Protein AF-A0A7C2F324-F1 (afdb_monomer)

Foldseek 3Di:
DPPPPVVVCVPDPDPVSVQVVQCPDVVRKDFPDWADPDPFKIWTWIDNDPPDIDIDIGD

Mean predicted aligned error: 4.38 Å

Structure (mmCIF, N/CA/C/O backbone):
data_AF-A0A7C2F324-F1
#
_entry.id   AF-A0A7C2F324-F1
#
loop_
_atom_site.group_PDB
_atom_site.id
_atom_site.type_symbol
_atom_site.label_atom_id
_atom_site.label_alt_id
_atom_site.label_comp_id
_atom_site.label_asym_id
_atom_site.label_entity_id
_atom_site.label_seq_id
_atom_site.pdbx_PDB_ins_co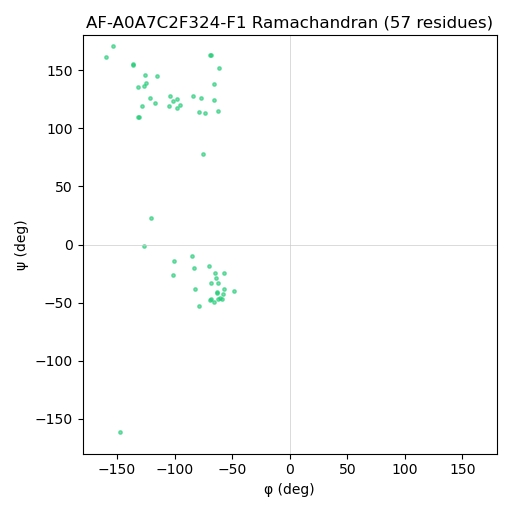de
_atom_site.Cartn_x
_atom_site.Cartn_y
_atom_site.Cartn_z
_atom_site.occupancy
_atom_site.B_iso_or_equiv
_atom_site.auth_seq_id
_atom_site.auth_comp_id
_atom_site.auth_asym_id
_atom_site.auth_atom_id
_atom_site.pdbx_PDB_model_num
ATOM 1 N N . MET A 1 1 ? -20.660 9.491 0.481 1.00 44.56 1 MET A N 1
ATOM 2 C CA . MET A 1 1 ? -20.382 9.044 -0.897 1.00 44.56 1 MET A CA 1
ATOM 3 C C . MET A 1 1 ? -19.486 7.826 -0.787 1.00 44.56 1 MET A C 1
ATOM 5 O O . MET A 1 1 ? -18.546 7.923 -0.005 1.00 44.56 1 MET A O 1
ATOM 9 N N . PRO A 1 2 ? -19.771 6.692 -1.444 1.00 53.59 2 PRO A N 1
ATOM 10 C CA . PRO A 1 2 ? -18.768 5.642 -1.558 1.00 53.59 2 PRO A CA 1
ATOM 11 C C . PRO A 1 2 ? -17.597 6.238 -2.344 1.00 53.59 2 PRO A C 1
ATOM 13 O O . PRO A 1 2 ? -17.774 6.708 -3.463 1.00 53.59 2 PRO A O 1
ATOM 16 N N . THR A 1 3 ? -16.450 6.354 -1.689 1.00 66.12 3 THR A N 1
ATOM 17 C CA . THR A 1 3 ? -15.211 6.827 -2.301 1.00 66.12 3 THR A CA 1
ATOM 18 C C . THR A 1 3 ? -14.790 5.795 -3.339 1.00 66.12 3 THR A C 1
ATOM 20 O O . THR A 1 3 ? -14.686 4.616 -2.995 1.00 66.12 3 THR A O 1
ATOM 23 N N . ASP A 1 4 ? -14.599 6.211 -4.590 1.00 83.00 4 ASP A N 1
ATOM 24 C CA . ASP A 1 4 ? -14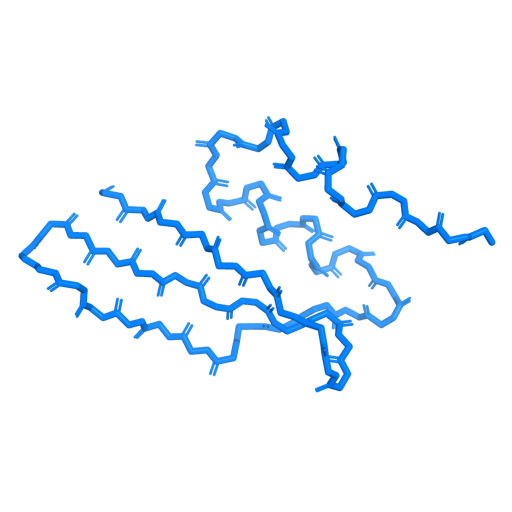.103 5.329 -5.647 1.00 83.00 4 ASP A CA 1
ATOM 25 C C . ASP A 1 4 ? -12.601 5.115 -5.454 1.00 83.00 4 ASP A C 1
ATOM 27 O O . ASP A 1 4 ? -11.758 5.761 -6.069 1.00 83.00 4 ASP A O 1
ATOM 31 N N . ILE A 1 5 ? -12.280 4.241 -4.498 1.00 84.06 5 ILE A N 1
ATOM 32 C CA . ILE A 1 5 ? -10.907 3.949 -4.091 1.00 84.06 5 ILE A CA 1
ATOM 33 C C . ILE A 1 5 ? -10.089 3.471 -5.290 1.00 84.06 5 ILE A C 1
ATOM 35 O O . ILE A 1 5 ? -8.930 3.848 -5.399 1.00 84.06 5 ILE A O 1
ATOM 39 N N . LEU A 1 6 ? -10.683 2.679 -6.187 1.00 81.94 6 LEU A N 1
ATOM 40 C CA . LEU A 1 6 ? -9.967 2.110 -7.324 1.00 81.94 6 LEU A CA 1
ATOM 41 C C . LEU A 1 6 ? -9.506 3.209 -8.289 1.00 81.94 6 LEU A C 1
ATOM 43 O O . LEU A 1 6 ? -8.324 3.284 -8.604 1.00 81.94 6 LEU A O 1
ATOM 47 N N . GLY A 1 7 ? -10.415 4.110 -8.676 1.00 84.75 7 GLY A N 1
ATOM 48 C CA . GLY A 1 7 ? -10.088 5.210 -9.585 1.00 84.75 7 GLY A CA 1
ATOM 49 C C . GLY A 1 7 ? -9.076 6.206 -9.010 1.00 84.75 7 GLY A C 1
ATOM 50 O O . GLY A 1 7 ? -8.307 6.805 -9.758 1.00 84.75 7 GLY A O 1
ATOM 51 N N . GLU A 1 8 ? -9.038 6.379 -7.686 1.00 85.12 8 GLU A N 1
ATOM 52 C CA . GLU A 1 8 ? -8.026 7.220 -7.036 1.00 85.12 8 GLU A CA 1
ATOM 53 C C . GLU A 1 8 ? -6.632 6.583 -7.114 1.00 85.12 8 GLU A C 1
ATOM 55 O O . GLU A 1 8 ? -5.671 7.250 -7.507 1.00 85.12 8 GLU A O 1
ATOM 60 N N . VAL A 1 9 ? -6.525 5.292 -6.780 1.00 86.38 9 VAL A N 1
ATOM 61 C CA . VAL A 1 9 ? -5.225 4.612 -6.664 1.00 86.38 9 VAL A CA 1
ATOM 62 C C . VAL A 1 9 ? -4.660 4.115 -7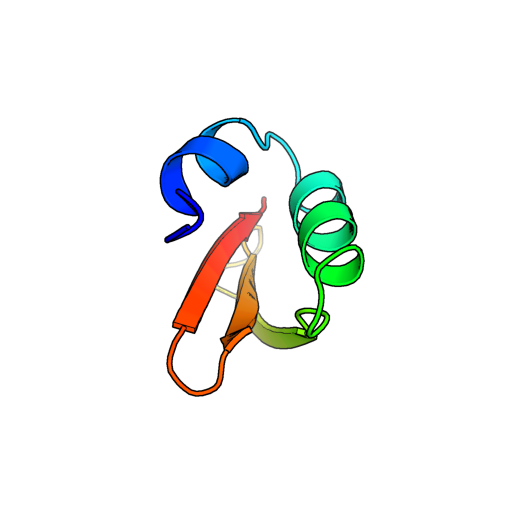.994 1.00 86.38 9 VAL A C 1
ATOM 64 O O . VAL A 1 9 ? -3.452 3.936 -8.090 1.00 86.38 9 VAL A O 1
ATOM 67 N N . GLU A 1 10 ? -5.486 3.950 -9.035 1.00 86.25 10 GLU A N 1
ATOM 68 C CA . GLU A 1 10 ? -5.036 3.590 -10.395 1.00 86.25 10 GLU A CA 1
ATOM 69 C C . GLU A 1 10 ? -4.020 4.584 -10.977 1.00 86.25 10 GLU A C 1
ATOM 71 O O . GLU A 1 10 ? -3.242 4.236 -11.864 1.00 86.25 10 GLU A O 1
ATOM 76 N N . SER A 1 11 ? -4.032 5.828 -10.493 1.00 86.31 11 SER A N 1
ATOM 77 C CA . SER A 1 11 ? -3.128 6.884 -10.952 1.00 86.31 11 SER A CA 1
ATOM 78 C C . SER A 1 11 ? -1.763 6.890 -10.257 1.00 86.31 11 SER A C 1
ATOM 80 O O . SER A 1 11 ? -0.867 7.615 -10.694 1.00 86.31 11 SER A O 1
ATOM 82 N N . PHE A 1 12 ? -1.587 6.106 -9.189 1.00 90.19 12 PHE A N 1
ATOM 83 C CA . PHE A 1 12 ? -0.349 6.101 -8.415 1.00 90.19 12 PHE A CA 1
ATOM 84 C C . PHE A 1 12 ? 0.731 5.323 -9.153 1.00 90.19 12 PHE A C 1
ATOM 86 O O . PHE A 1 12 ? 0.552 4.171 -9.541 1.00 90.19 12 PHE A O 1
ATOM 93 N N . CYS A 1 13 ? 1.871 5.972 -9.341 1.00 86.12 13 CYS A N 1
ATOM 94 C CA . CYS A 1 13 ? 3.031 5.419 -10.023 1.00 86.12 13 CYS A CA 1
ATOM 95 C C . CYS A 1 13 ? 4.095 4.938 -9.031 1.00 86.12 13 CYS A C 1
ATOM 97 O O . CYS A 1 13 ? 5.034 4.247 -9.422 1.00 86.12 13 CYS A O 1
ATOM 99 N N . THR A 1 14 ? 3.976 5.326 -7.760 1.00 89.31 14 THR A N 1
ATOM 100 C CA . THR A 1 14 ? 4.956 5.033 -6.716 1.00 89.31 14 THR A CA 1
ATOM 101 C C . THR A 1 14 ? 4.297 4.593 -5.413 1.00 89.31 14 THR A C 1
ATOM 103 O O . THR A 1 14 ? 3.165 4.962 -5.093 1.00 89.31 14 THR A O 1
ATOM 106 N N . LEU A 1 15 ? 5.053 3.841 -4.611 1.00 87.75 15 LEU A N 1
ATOM 107 C CA . LEU A 1 15 ? 4.647 3.483 -3.255 1.00 87.75 15 LEU A CA 1
ATOM 108 C C . LEU A 1 15 ? 4.485 4.720 -2.351 1.00 87.75 15 LEU A C 1
ATOM 110 O O . LEU A 1 15 ? 3.630 4.727 -1.470 1.00 87.75 15 LEU A O 1
ATOM 114 N N . GLU A 1 16 ? 5.290 5.764 -2.562 1.00 90.44 16 GLU A N 1
ATOM 115 C CA . GLU A 1 16 ? 5.217 7.007 -1.785 1.00 90.44 16 GLU A CA 1
ATOM 116 C C . GLU A 1 16 ? 3.858 7.695 -1.960 1.00 90.44 16 GLU A C 1
ATOM 118 O O . GLU A 1 16 ? 3.201 7.989 -0.965 1.00 90.44 16 GLU A O 1
ATOM 123 N N . GLU A 1 17 ? 3.373 7.834 -3.198 1.00 91.69 17 GLU A N 1
ATOM 124 C CA . GLU A 1 17 ? 2.045 8.399 -3.487 1.00 91.69 17 GLU A CA 1
ATOM 125 C C . GLU A 1 17 ? 0.923 7.608 -2.798 1.00 91.69 17 GLU A C 1
ATOM 127 O O . GLU A 1 17 ? 0.019 8.190 -2.190 1.00 91.69 17 GLU A O 1
ATOM 132 N N . ALA A 1 18 ? 1.006 6.274 -2.828 1.00 88.44 18 ALA A N 1
ATOM 133 C CA . ALA A 1 18 ? 0.045 5.402 -2.161 1.00 88.44 18 ALA A CA 1
ATOM 134 C C . ALA A 1 18 ? 0.043 5.585 -0.635 1.00 88.44 18 ALA A C 1
ATOM 136 O O . ALA A 1 18 ? -1.022 5.634 -0.008 1.00 88.44 18 ALA A O 1
ATOM 137 N N . LEU A 1 19 ? 1.228 5.710 -0.032 1.00 89.50 19 LEU A N 1
ATOM 138 C CA . LEU A 1 19 ? 1.389 5.926 1.405 1.00 89.50 19 LEU A CA 1
ATOM 139 C C . LEU A 1 19 ? 0.891 7.307 1.832 1.00 89.50 19 LEU A C 1
ATOM 141 O O . LEU A 1 19 ? 0.141 7.408 2.805 1.00 89.50 19 LEU A O 1
ATOM 145 N N . GLU A 1 20 ? 1.262 8.361 1.105 1.00 92.25 20 GLU A N 1
ATOM 146 C CA . GLU A 1 20 ? 0.798 9.724 1.371 1.00 92.25 20 GLU A CA 1
ATOM 147 C C . GLU A 1 20 ? -0.728 9.809 1.302 1.00 92.25 20 GLU A C 1
ATOM 149 O O . GLU A 1 20 ? -1.372 10.320 2.227 1.00 92.25 20 GLU A O 1
ATOM 154 N N . TRP A 1 21 ? -1.322 9.236 0.252 1.00 91.69 21 TRP A N 1
ATOM 155 C CA . TRP A 1 21 ? -2.770 9.173 0.103 1.00 91.69 21 TRP A CA 1
ATOM 156 C C . TRP A 1 21 ? -3.428 8.396 1.249 1.00 91.69 21 TRP A C 1
ATOM 158 O O . TRP A 1 21 ? -4.398 8.876 1.841 1.00 91.69 21 TRP A O 1
ATOM 168 N N . ALA A 1 22 ? -2.893 7.230 1.626 1.00 90.38 22 ALA A N 1
ATOM 169 C CA . ALA A 1 22 ? -3.457 6.418 2.702 1.00 90.38 22 ALA A CA 1
ATOM 170 C C . ALA A 1 22 ? -3.404 7.140 4.061 1.00 90.38 22 ALA A C 1
ATOM 172 O O . ALA A 1 22 ? -4.384 7.119 4.812 1.00 90.38 22 ALA A O 1
ATOM 173 N N . LEU A 1 23 ? -2.300 7.829 4.366 1.00 90.56 23 LEU A N 1
ATOM 174 C CA . LEU A 1 23 ? -2.119 8.598 5.603 1.00 90.56 23 LEU A CA 1
ATOM 175 C C . LEU A 1 23 ? -3.023 9.839 5.671 1.00 90.56 23 LEU A C 1
ATOM 177 O O . LEU A 1 23 ? -3.484 10.218 6.756 1.00 90.56 23 LEU A O 1
ATOM 181 N N . ALA A 1 24 ? -3.308 10.460 4.524 1.00 91.44 24 ALA A N 1
ATOM 182 C CA . ALA A 1 24 ? -4.190 11.620 4.426 1.00 91.44 24 ALA A CA 1
ATOM 183 C C . ALA A 1 24 ? -5.673 11.283 4.685 1.00 91.44 24 ALA A C 1
ATOM 185 O O . ALA A 1 24 ? -6.465 12.176 5.005 1.00 91.44 24 ALA A O 1
ATOM 186 N N . ARG A 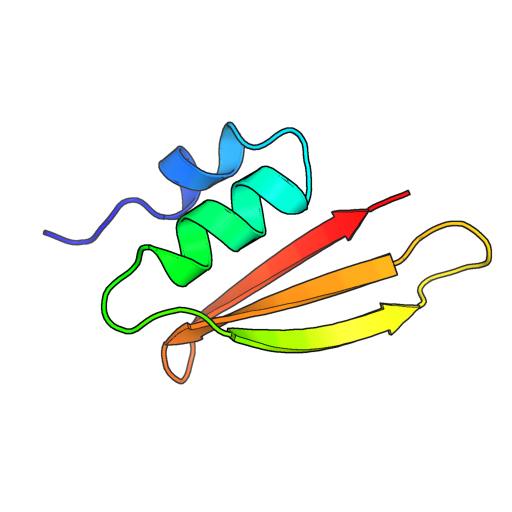1 25 ? -6.065 10.004 4.597 1.00 88.94 25 ARG A N 1
ATOM 187 C CA . ARG A 1 25 ? -7.446 9.563 4.838 1.00 88.94 25 ARG A CA 1
ATOM 188 C C . ARG A 1 25 ? -7.857 9.682 6.311 1.00 88.94 25 ARG A C 1
ATOM 190 O O . ARG A 1 25 ? -7.056 9.835 7.243 1.00 88.94 25 ARG A O 1
ATOM 197 N N . ARG A 1 26 ? -9.175 9.641 6.524 1.00 87.75 26 ARG A N 1
ATOM 198 C CA . ARG A 1 26 ? -9.818 9.577 7.843 1.00 87.75 26 ARG A CA 1
ATOM 199 C C . ARG A 1 26 ? -10.879 8.466 7.823 1.00 87.75 26 ARG A C 1
ATOM 201 O O . ARG A 1 26 ? -11.901 8.652 7.166 1.00 87.75 26 ARG A O 1
ATOM 208 N N . PRO A 1 27 ? -10.667 7.339 8.528 1.00 86.69 27 PRO A N 1
ATOM 209 C CA . PRO A 1 27 ? -9.463 6.987 9.295 1.00 86.69 27 PRO A CA 1
ATOM 210 C C . PRO A 1 27 ? -8.214 6.898 8.403 1.00 86.69 27 PRO A C 1
ATOM 212 O O . PRO A 1 27 ? -8.329 6.650 7.204 1.00 86.69 27 PRO A O 1
ATOM 215 N N . SER A 1 28 ? -7.040 7.162 8.981 1.00 89.81 28 SER A N 1
ATOM 216 C CA . SER A 1 28 ? -5.771 6.978 8.271 1.00 89.81 28 SER A CA 1
ATOM 217 C C . SER A 1 28 ? -5.567 5.496 7.989 1.00 89.81 28 SER A C 1
ATOM 219 O O . SER A 1 28 ? -5.822 4.669 8.867 1.00 89.81 28 SER A O 1
ATOM 221 N N . GLY A 1 29 ? -5.100 5.177 6.787 1.00 90.88 29 GLY A N 1
ATOM 222 C CA . GLY A 1 29 ? -4.616 3.839 6.485 1.00 90.88 29 GLY A CA 1
ATOM 223 C C . GLY A 1 29 ? -3.324 3.527 7.240 1.00 90.88 29 GLY A C 1
ATOM 224 O O . GLY A 1 29 ? -2.639 4.426 7.734 1.00 90.88 29 GLY A O 1
ATOM 225 N N . GLU A 1 30 ? -2.990 2.247 7.318 1.00 92.94 30 GLU A N 1
ATOM 226 C CA . GLU A 1 30 ? -1.745 1.755 7.911 1.00 92.94 30 GLU A CA 1
ATOM 227 C C . GLU A 1 30 ? -1.119 0.669 7.033 1.00 92.94 30 GLU A C 1
ATOM 229 O O . GLU A 1 30 ? -1.827 -0.023 6.298 1.00 92.94 30 GLU A O 1
ATOM 234 N N . ILE A 1 31 ? 0.200 0.496 7.133 1.00 93.50 31 ILE A N 1
ATOM 235 C CA . ILE A 1 31 ? 0.880 -0.668 6.561 1.00 93.50 31 ILE A CA 1
ATOM 236 C C . ILE A 1 31 ? 0.550 -1.865 7.449 1.00 93.50 31 ILE A C 1
ATOM 238 O O . ILE A 1 31 ? 0.943 -1.902 8.615 1.00 93.50 31 ILE A O 1
ATOM 242 N N . ALA A 1 32 ? -0.193 -2.818 6.900 1.00 95.06 32 ALA A N 1
ATOM 243 C CA . ALA A 1 32 ? -0.547 -4.048 7.591 1.00 95.06 32 ALA A CA 1
ATOM 244 C C . ALA A 1 32 ? 0.577 -5.083 7.503 1.00 95.06 32 ALA A C 1
ATOM 246 O O . ALA A 1 32 ? 0.826 -5.788 8.478 1.00 95.06 32 ALA A O 1
ATOM 247 N N . ASP A 1 33 ? 1.242 -5.165 6.347 1.00 95.44 33 ASP A N 1
ATOM 248 C CA . ASP A 1 33 ? 2.346 -6.094 6.114 1.00 95.44 33 ASP A CA 1
ATOM 249 C C . ASP A 1 33 ? 3.227 -5.648 4.935 1.00 95.44 33 ASP A C 1
ATOM 251 O O . ASP A 1 33 ? 2.804 -4.851 4.092 1.00 95.44 33 ASP A O 1
ATOM 255 N N . VAL A 1 34 ? 4.443 -6.192 4.875 1.00 93.69 34 VAL A N 1
ATOM 256 C CA . VAL A 1 34 ? 5.354 -6.093 3.729 1.00 93.69 34 VAL A CA 1
ATOM 257 C C . VAL A 1 34 ? 5.865 -7.492 3.406 1.00 93.69 34 VAL A C 1
ATOM 259 O O . VAL A 1 34 ? 6.655 -8.070 4.155 1.00 93.69 34 VAL A O 1
ATOM 262 N N . VAL A 1 35 ? 5.425 -8.035 2.276 1.00 94.56 35 VAL A N 1
ATOM 263 C CA . VAL A 1 35 ? 5.731 -9.403 1.859 1.00 94.56 35 VAL A CA 1
ATOM 264 C C . VAL A 1 35 ? 6.831 -9.372 0.809 1.00 94.56 35 VAL A C 1
ATOM 266 O O . VAL A 1 35 ? 6.695 -8.746 -0.234 1.00 94.56 35 VAL A O 1
ATOM 269 N N . LYS A 1 36 ? 7.940 -10.071 1.061 1.00 94.00 36 LYS A N 1
ATOM 270 C CA . LYS A 1 36 ? 8.992 -10.241 0.054 1.00 94.00 36 LYS A CA 1
ATOM 271 C C . LYS A 1 36 ? 8.583 -11.320 -0.948 1.00 94.00 36 LYS A C 1
ATOM 273 O O . LYS A 1 36 ? 8.499 -12.485 -0.558 1.00 94.00 36 LYS A O 1
ATOM 278 N N . GLN A 1 37 ? 8.360 -10.942 -2.207 1.00 87.38 37 GLN A N 1
ATOM 279 C CA . GLN A 1 37 ? 8.042 -11.888 -3.280 1.00 87.38 37 GLN A CA 1
ATOM 280 C C . GLN A 1 37 ? 9.306 -12.585 -3.790 1.00 87.38 37 GLN A C 1
ATOM 282 O O . GLN A 1 37 ? 9.377 -13.815 -3.808 1.00 87.38 37 GLN A O 1
ATOM 287 N N . ASP A 1 38 ? 10.325 -11.804 -4.155 1.00 91.44 38 ASP A N 1
ATOM 288 C CA . ASP A 1 38 ? 11.606 -12.315 -4.644 1.00 91.44 38 ASP A CA 1
ATOM 289 C C . ASP A 1 38 ? 12.790 -11.405 -4.257 1.00 91.44 38 ASP A C 1
ATOM 291 O O . ASP A 1 38 ? 12.725 -10.656 -3.282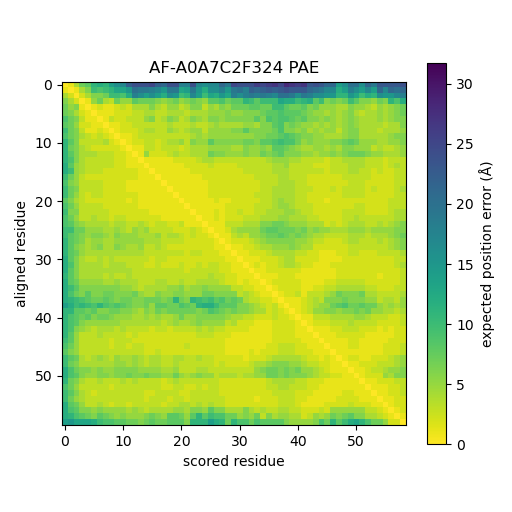 1.00 91.44 38 ASP A O 1
ATOM 295 N N . GLU A 1 39 ? 13.934 -11.538 -4.934 1.00 90.25 39 GLU A N 1
ATOM 296 C CA . GLU A 1 39 ? 15.135 -10.743 -4.652 1.00 90.25 39 GLU A CA 1
ATOM 297 C C . GLU A 1 39 ? 14.952 -9.241 -4.927 1.00 90.25 39 GLU A C 1
ATOM 299 O O . GLU A 1 39 ? 15.622 -8.431 -4.285 1.00 90.25 39 GLU A O 1
ATOM 304 N N . TYR A 1 40 ? 14.020 -8.886 -5.808 1.00 85.94 40 TYR A N 1
ATOM 305 C CA . TYR A 1 40 ? 13.817 -7.544 -6.338 1.00 85.94 40 TYR A CA 1
ATOM 306 C C . TYR A 1 40 ? 12.385 -7.036 -6.177 1.00 85.94 40 TYR A C 1
ATOM 308 O O . TYR A 1 40 ? 12.115 -5.930 -6.606 1.00 85.94 40 TYR A O 1
ATOM 316 N N . THR A 1 41 ? 11.450 -7.803 -5.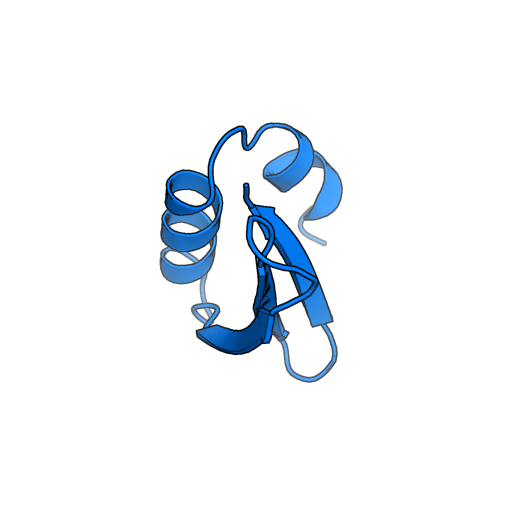615 1.00 88.44 41 THR A N 1
ATOM 317 C CA . THR A 1 41 ? 10.046 -7.375 -5.515 1.00 88.44 41 THR A CA 1
ATOM 318 C C . THR A 1 41 ? 9.474 -7.565 -4.115 1.00 88.44 41 THR A C 1
ATOM 320 O O . THR A 1 41 ? 9.672 -8.600 -3.462 1.00 88.44 41 THR A O 1
ATOM 323 N N . LEU A 1 42 ? 8.763 -6.535 -3.653 1.00 91.00 42 LEU A N 1
ATOM 324 C CA . LEU A 1 42 ? 8.027 -6.505 -2.395 1.00 91.00 42 LEU A CA 1
ATOM 325 C C . LEU A 1 42 ? 6.564 -6.137 -2.657 1.00 91.00 42 LEU A C 1
ATOM 327 O O . LEU A 1 42 ? 6.291 -5.186 -3.386 1.00 91.00 42 LEU A O 1
ATOM 331 N N . ASP A 1 43 ? 5.656 -6.806 -1.958 1.00 92.75 43 ASP A N 1
ATOM 332 C CA . ASP A 1 43 ? 4.255 -6.408 -1.874 1.00 92.75 43 ASP A CA 1
ATOM 333 C C . ASP A 1 43 ? 4.050 -5.630 -0.583 1.00 92.75 43 ASP A C 1
ATOM 335 O O . ASP A 1 43 ? 4.345 -6.121 0.512 1.00 92.75 43 ASP A O 1
ATOM 339 N N . VAL A 1 44 ? 3.510 -4.423 -0.686 1.00 93.38 44 VAL A N 1
ATOM 340 C CA 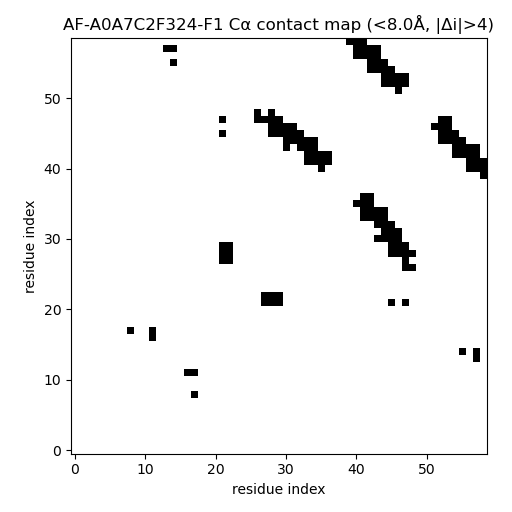. VAL A 1 44 ? 3.134 -3.615 0.474 1.00 93.38 44 VAL A CA 1
ATOM 341 C C . VAL A 1 44 ? 1.625 -3.647 0.632 1.00 93.38 44 VAL A C 1
ATOM 343 O O . VAL A 1 44 ? 0.881 -3.209 -0.247 1.00 93.38 44 VAL A O 1
ATOM 346 N N . ILE A 1 45 ? 1.168 -4.153 1.777 1.00 94.44 45 ILE A N 1
ATOM 347 C CA . ILE A 1 45 ? -0.253 -4.282 2.089 1.00 94.44 45 ILE A CA 1
ATOM 348 C C . ILE A 1 45 ? -0.683 -3.094 2.948 1.00 94.44 45 ILE A C 1
ATOM 350 O O . ILE A 1 45 ? -0.227 -2.935 4.082 1.00 94.44 45 ILE A O 1
ATOM 354 N N . LEU A 1 46 ? -1.606 -2.281 2.436 1.00 93.38 46 LEU A N 1
ATOM 355 C CA . LEU A 1 46 ? -2.212 -1.165 3.162 1.00 93.38 46 LEU A CA 1
ATOM 356 C C . LEU A 1 46 ? -3.620 -1.526 3.620 1.00 93.38 46 LEU A C 1
ATOM 358 O O . LEU A 1 46 ? -4.468 -1.898 2.811 1.00 93.38 46 LEU A O 1
ATOM 362 N N . ARG A 1 47 ? -3.907 -1.356 4.910 1.00 93.25 47 ARG A N 1
ATOM 363 C CA . ARG A 1 47 ? -5.255 -1.502 5.469 1.00 93.25 47 ARG A CA 1
ATOM 364 C C . ARG A 1 47 ? -5.934 -0.140 5.542 1.00 93.25 47 ARG A C 1
ATOM 366 O O . ARG A 1 47 ? -5.447 0.761 6.219 1.00 93.25 47 ARG A O 1
ATOM 373 N N . LEU A 1 48 ? -7.070 0.004 4.860 1.00 90.12 48 LEU A N 1
ATOM 374 C CA . LEU A 1 48 ? -7.857 1.249 4.817 1.00 90.12 48 LEU A CA 1
ATOM 375 C C . LEU A 1 48 ? -9.082 1.221 5.736 1.00 90.12 48 LEU A C 1
ATOM 377 O O . LEU A 1 48 ? -9.585 2.262 6.154 1.00 90.12 48 LEU A O 1
ATOM 381 N N . ALA A 1 49 ? -9.587 0.024 6.012 1.00 87.81 49 ALA A N 1
ATOM 382 C CA . ALA A 1 49 ? -10.709 -0.256 6.898 1.00 87.81 49 ALA A CA 1
ATOM 383 C C . ALA A 1 49 ? -10.547 -1.689 7.443 1.00 87.81 49 ALA A C 1
ATOM 385 O O . ALA A 1 49 ? -9.681 -2.411 6.947 1.00 87.81 49 ALA A O 1
ATOM 386 N N . PRO A 1 50 ? -11.346 -2.132 8.434 1.00 87.56 50 PRO A N 1
ATOM 387 C CA . PRO A 1 50 ? -11.206 -3.467 9.024 1.00 87.56 50 PRO A CA 1
ATOM 388 C C . PRO A 1 50 ? -11.099 -4.607 8.000 1.00 87.56 50 PRO A C 1
ATOM 390 O O . PRO A 1 50 ? -10.235 -5.461 8.161 1.00 87.56 50 PRO A O 1
ATOM 393 N N . ASP A 1 51 ? -11.887 -4.540 6.922 1.00 89.38 51 ASP A N 1
ATOM 394 C CA . ASP A 1 51 ? -11.971 -5.576 5.884 1.00 89.38 51 ASP A CA 1
ATOM 395 C C . ASP A 1 51 ? -11.599 -5.049 4.483 1.00 89.38 51 ASP A C 1
ATOM 397 O O . ASP A 1 51 ? -12.046 -5.578 3.466 1.00 89.38 51 ASP A O 1
ATOM 401 N N . THR A 1 52 ? -10.837 -3.952 4.393 1.00 90.06 52 THR A N 1
ATOM 402 C CA . THR A 1 52 ? -10.442 -3.356 3.104 1.00 90.06 52 THR A CA 1
ATOM 403 C C . THR A 1 52 ? -8.942 -3.146 3.047 1.00 90.06 52 THR A C 1
ATOM 405 O O . THR A 1 52 ? -8.385 -2.368 3.827 1.00 90.06 52 THR A O 1
ATOM 408 N N . PHE A 1 53 ? -8.323 -3.815 2.078 1.00 90.88 53 PHE A N 1
ATOM 409 C CA . PHE A 1 53 ? -6.88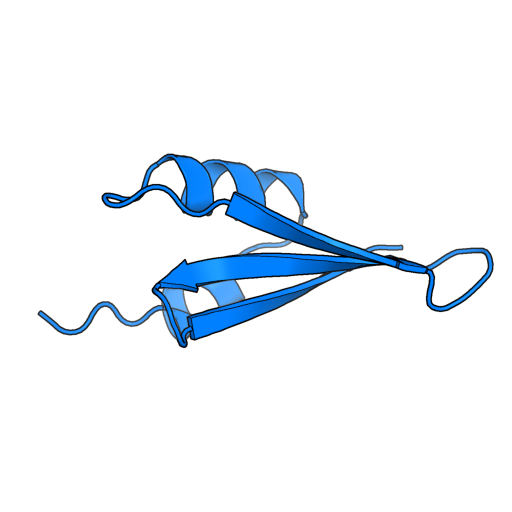6 -3.829 1.865 1.00 90.88 53 PHE A CA 1
ATOM 410 C C . PHE A 1 53 ? -6.554 -3.426 0.431 1.00 90.88 53 PHE A C 1
ATOM 412 O O . PHE A 1 53 ? -7.300 -3.743 -0.495 1.00 90.88 53 PHE A O 1
ATOM 419 N N . LEU A 1 54 ? -5.426 -2.746 0.270 1.00 90.44 54 LEU A N 1
ATOM 420 C CA . LEU A 1 54 ? -4.771 -2.506 -1.009 1.00 90.44 54 LEU A CA 1
ATOM 421 C C . LEU A 1 54 ? -3.419 -3.207 -1.000 1.00 90.44 54 LEU A C 1
ATOM 423 O O . LEU A 1 54 ? -2.766 -3.260 0.042 1.00 90.44 54 LEU A O 1
ATOM 427 N N . VAL A 1 55 ? -3.008 -3.716 -2.154 1.00 91.62 55 VAL A N 1
ATOM 428 C CA . VAL A 1 55 ? -1.699 -4.338 -2.348 1.00 91.62 55 VAL A CA 1
ATOM 429 C C . VAL A 1 55 ? -0.988 -3.558 -3.439 1.00 91.62 55 VAL A C 1
ATOM 431 O O . VAL A 1 55 ? -1.563 -3.340 -4.504 1.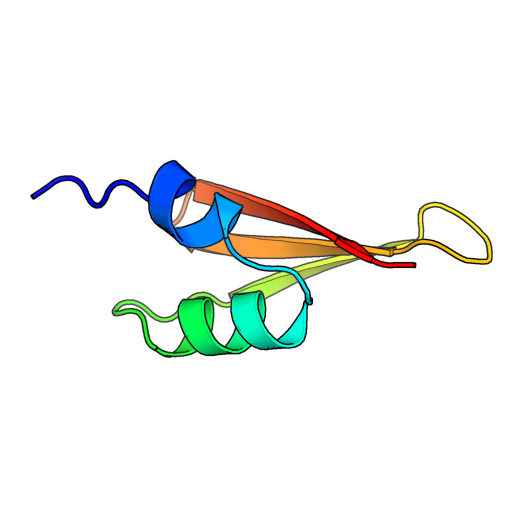00 91.62 55 VAL A O 1
ATOM 434 N N . PHE A 1 56 ? 0.222 -3.102 -3.135 1.00 90.06 56 PHE A N 1
ATOM 435 C CA . PHE A 1 56 ? 1.090 -2.408 -4.075 1.00 90.06 56 PHE A CA 1
ATOM 436 C C . PHE A 1 56 ? 2.347 -3.230 -4.292 1.00 90.06 56 PHE A C 1
ATOM 438 O O . PHE A 1 56 ? 3.088 -3.477 -3.339 1.00 90.06 56 PHE A O 1
ATOM 445 N N . ASP A 1 57 ? 2.592 -3.587 -5.545 1.00 86.69 57 ASP A N 1
ATOM 446 C CA . ASP A 1 57 ? 3.820 -4.255 -5.950 1.00 86.69 57 ASP A CA 1
ATOM 447 C C . ASP A 1 57 ? 4.885 -3.180 -6.192 1.00 86.69 57 ASP A C 1
ATOM 449 O O . ASP A 1 57 ? 4.662 -2.215 -6.930 1.00 86.69 57 ASP A O 1
ATOM 453 N N . THR A 1 58 ? 6.049 -3.323 -5.565 1.00 81.62 58 THR A N 1
ATOM 454 C CA . THR A 1 58 ? 7.195 -2.441 -5.797 1.00 81.62 58 THR A CA 1
ATOM 455 C C . THR A 1 58 ? 8.430 -3.254 -6.155 1.00 81.62 58 THR A C 1
ATOM 457 O O . THR A 1 58 ? 8.723 -4.267 -5.519 1.00 81.62 58 THR A O 1
ATOM 460 N N . THR A 1 59 ? 9.158 -2.781 -7.169 1.00 79.81 59 THR A N 1
ATOM 461 C CA . THR A 1 59 ? 10.456 -3.313 -7.618 1.00 79.81 59 THR A CA 1
ATOM 462 C C . THR A 1 59 ? 11.619 -2.465 -7.129 1.00 79.81 59 THR A C 1
ATOM 464 O O . THR A 1 59 ? 11.426 -1.227 -7.112 1.00 79.81 59 THR A O 1
#

Radius of gyration: 11.6 Å; Cα contacts (8 Å, |Δi|>4): 74; chains: 1; bounding box: 36×24×20 Å

Sequence (59 aa):
MPTDILGEVESFCTLEEALEWALARRPSGEIADVVKQDEYTLDVILRLAPDTFLVFDTT

Solvent-accessible surface area (backbone atoms only — not comparable to full-atom values): 3636 Å² total; per-residue (Å²): 127,88,74,63,59,63,74,61,54,71,73,52,89,46,72,64,57,50,50,54,54,32,52,72,40,87,71,53,29,44,79,73,48,75,46,75,76,56,100,62,34,36,37,42,30,35,33,60,48,101,92,39,75,48,78,45,83,46,111

pLDDT: mean 87.67, std 8.59, range [44.56, 95.44]

Secondary structure (DSSP, 8-state):
----HHHHHTT--SHHHHHHHHHHSSSPPEEEEEEE-SSS-EEEEEEEETTEEEEEEE-

Nearest PDB structures (foldseek):
  3l8k-assembly1_A-2  TM=8.493E-01  e=1.131E+00  Saccharolobus solfataricus
  6rxu-assembly1_Cb  TM=6.969E-01  e=1.870E+00  Thermochaetoides thermophila
  6hwk-assembly1_A  TM=5.072E-01  e=2.727E+00  Streptacidiphilus jiangxiensis
  7ote-assembly2_B  TM=4.932E-01  e=3.976E+00  Homo sapiens
  4w7p-assembly3_A  TM=3.032E-01  e=7.001E+00  Homo sapiens